Protein AF-A0A9J9LGQ9-F1 (afdb_monomer)

Solvent-accessible surface area (backbone atoms only — not comparable to full-atom values): 7079 Å² total; per-residue (Å²): 135,91,77,68,92,85,58,63,89,60,52,69,60,50,51,54,52,52,51,50,54,50,38,46,76,74,68,49,90,78,82,84,89,70,86,50,67,76,58,81,68,66,97,68,94,55,78,72,58,51,62,58,48,45,66,64,40,72,81,47,79,70,56,67,73,51,22,54,54,48,37,59,60,50,51,78,70,69,66,87,87,74,90,84,83,86,86,71,58,75,74,75,57,31,57,54,54,52,50,54,51,49,34,60,75,70,74,101

Sequence (108 aa):
MRHDADMPYGTMDYLFVRLMQWGHGQGYRWFTLGLAPLSGLEARRLAPLWARLGALLYHHGQALYGFEGLRSYKEKFSPVWEPRFIAGPQGPALARALFDLQALIGGK

Mean predicted aligned error: 8.66 Å

pLDDT: mean 78.95, std 17.73, range [41.09, 98.56]

Radius of gyration: 17.41 Å; Cα contacts (8 Å, |Δi|>4): 23; chains: 1; bounding box: 39×31×47 Å

Organism: Rhizorhabdus wittichii (strain DSM 6014 / CCUG 31198 / JCM 15750 / NBRC 105917 / EY 4224 / RW1) (NCBI:txid392499)

Nearest PDB structures (foldseek):
  2uy1-assembly1_A  TM=1.862E-01  e=9.903E+00  Encephalitozoon cuniculi

Secondary structure (DSSP, 8-state):
----TTPPTTHHHHHHHHHHHHHHHTT---------TTTT--S-S-TTHHHHHHHHHTT-TTHHHHHHHHHHHHHTT-PPP--------STHHHHHHHHHHHHHHHT-

InterPro domains:
  IPR016181 Acyl-CoA N-acyltransferase [SSF55729] (8-85)
  IPR024320 Phosphatidylglycerol lysyltransferase, C-terminal [PF09924] (1-87)
  IPR051211 Phosphatidylglycerol lysyltransferase [PTHR34697] (1-106)

Foldseek 3Di:
DDDDPPDDPCVVVVVVVVVVVVCVVVVDPDDDPDDLPPLPPDDDDDVVVCVLVCVVCVVPVVVVVVSVVSVVVVCVVVDDDDDDDDDFDDDPRVSVVVVVVSCVVVVD

Structure (mmCIF, N/CA/C/O backbone):
data_AF-A0A9J9LGQ9-F1
#
_entry.id   AF-A0A9J9LGQ9-F1
#
loop_
_atom_site.group_PDB
_atom_site.id
_atom_site.type_symbol
_atom_site.label_atom_id
_atom_site.label_alt_id
_atom_site.label_comp_id
_atom_site.label_asym_id
_atom_site.label_entity_id
_atom_site.label_seq_id
_atom_site.pdbx_PDB_ins_code
_atom_site.Cartn_x
_atom_site.Cartn_y
_atom_site.Cartn_z
_atom_site.occupancy
_atom_site.B_iso_or_equiv
_atom_site.auth_seq_id
_atom_site.auth_comp_id
_atom_site.auth_asym_id
_atom_site.auth_atom_id
_atom_site.pdbx_PDB_model_num
ATOM 1 N N . MET A 1 1 ? 6.466 -6.546 -1.533 1.00 75.06 1 MET A N 1
ATOM 2 C CA . MET A 1 1 ? 6.727 -7.449 -2.675 1.00 75.06 1 MET A CA 1
ATOM 3 C C . MET A 1 1 ? 8.025 -8.180 -2.390 1.00 75.06 1 MET A C 1
ATOM 5 O O . MET A 1 1 ? 8.867 -7.597 -1.723 1.00 75.06 1 MET A O 1
ATOM 9 N N . ARG A 1 2 ? 8.162 -9.445 -2.792 1.00 87.94 2 ARG A N 1
ATOM 10 C CA . ARG A 1 2 ? 9.405 -10.203 -2.589 1.00 87.94 2 ARG A CA 1
ATOM 11 C C . ARG A 1 2 ? 10.330 -9.954 -3.777 1.00 87.94 2 ARG A C 1
ATOM 13 O O . ARG A 1 2 ? 9.845 -9.906 -4.904 1.00 87.94 2 ARG A O 1
ATOM 20 N N . HIS A 1 3 ? 11.611 -9.763 -3.513 1.00 86.38 3 HIS A N 1
ATOM 21 C CA . HIS A 1 3 ? 12.640 -9.604 -4.530 1.00 86.38 3 HIS A CA 1
ATOM 22 C C . HIS A 1 3 ? 13.963 -10.128 -3.975 1.00 86.38 3 HIS A C 1
ATOM 24 O O . HIS A 1 3 ? 14.176 -10.077 -2.761 1.00 86.38 3 HIS A O 1
ATOM 30 N N . ASP A 1 4 ? 14.835 -10.601 -4.858 1.00 91.31 4 ASP A N 1
ATOM 31 C CA . ASP A 1 4 ? 16.217 -10.895 -4.490 1.00 91.31 4 ASP A CA 1
ATOM 32 C C . ASP A 1 4 ? 17.010 -9.595 -4.302 1.00 91.31 4 ASP A C 1
ATOM 34 O O . ASP A 1 4 ? 16.612 -8.525 -4.785 1.00 91.31 4 ASP A O 1
ATOM 38 N N . ALA A 1 5 ? 18.117 -9.676 -3.564 1.00 89.44 5 ALA A N 1
ATOM 39 C CA . ALA A 1 5 ? 18.982 -8.526 -3.293 1.00 89.44 5 ALA A CA 1
ATOM 40 C C . ALA A 1 5 ? 19.649 -7.988 -4.570 1.00 89.44 5 ALA A C 1
ATOM 42 O O . ALA A 1 5 ? 19.835 -6.782 -4.702 1.00 89.44 5 ALA A O 1
ATOM 43 N N . ASP A 1 6 ? 19.922 -8.874 -5.529 1.00 92.94 6 ASP A N 1
ATOM 44 C CA . ASP A 1 6 ? 20.666 -8.566 -6.756 1.00 92.94 6 ASP A CA 1
ATOM 45 C C . ASP A 1 6 ? 19.764 -8.080 -7.904 1.00 92.94 6 ASP A C 1
ATOM 47 O O . ASP A 1 6 ? 20.204 -7.934 -9.047 1.00 92.94 6 ASP A O 1
ATOM 51 N N . MET A 1 7 ? 18.477 -7.843 -7.630 1.00 91.50 7 MET A N 1
ATOM 52 C CA . MET A 1 7 ? 17.526 -7.439 -8.660 1.00 91.50 7 MET A CA 1
ATOM 53 C C . MET A 1 7 ? 17.822 -6.025 -9.179 1.00 91.50 7 MET A C 1
ATOM 55 O O . MET A 1 7 ? 17.920 -5.087 -8.383 1.00 91.50 7 MET A O 1
ATOM 59 N N . PRO A 1 8 ? 17.871 -5.822 -10.511 1.00 93.81 8 PRO A N 1
ATOM 60 C CA . PRO A 1 8 ? 18.069 -4.500 -11.086 1.00 93.81 8 PRO A CA 1
ATOM 61 C C . PRO A 1 8 ? 16.998 -3.499 -10.646 1.00 93.81 8 PRO A C 1
ATOM 63 O O . PRO A 1 8 ? 15.815 -3.838 -10.479 1.00 93.81 8 PRO A O 1
ATOM 66 N N . TYR A 1 9 ? 17.403 -2.233 -10.534 1.00 90.56 9 TYR A N 1
ATOM 67 C CA . TYR A 1 9 ? 16.481 -1.134 -10.274 1.00 90.56 9 TYR A CA 1
ATOM 68 C C . TYR A 1 9 ? 15.359 -1.096 -11.325 1.00 90.56 9 TYR A C 1
ATOM 70 O O . TYR A 1 9 ? 15.592 -1.284 -12.516 1.00 90.56 9 TYR A O 1
ATOM 78 N N . GLY A 1 10 ? 14.124 -0.857 -10.878 1.00 91.94 10 GLY A N 1
ATOM 79 C CA . GLY A 1 10 ? 12.951 -0.787 -11.753 1.00 91.94 10 GLY A CA 1
ATOM 80 C C . GLY A 1 10 ? 12.303 -2.135 -12.087 1.00 91.94 10 GLY A C 1
ATOM 81 O O . GLY A 1 10 ? 11.248 -2.146 -12.717 1.00 91.94 10 GLY A O 1
ATOM 82 N N . THR A 1 11 ? 12.837 -3.271 -11.618 1.00 94.88 11 THR A N 1
ATOM 83 C CA . THR A 1 11 ? 12.205 -4.582 -11.880 1.00 94.88 11 THR A CA 1
ATOM 84 C C . THR A 1 11 ? 10.774 -4.664 -11.336 1.00 94.88 11 THR A C 1
ATOM 86 O O . THR A 1 11 ? 9.886 -5.229 -11.972 1.00 94.88 11 THR A O 1
ATOM 89 N N . MET A 1 12 ? 10.514 -4.061 -10.176 1.00 93.25 12 MET A N 1
ATOM 90 C CA . MET A 1 12 ? 9.163 -4.006 -9.616 1.00 93.25 12 MET A CA 1
ATOM 91 C C . MET A 1 12 ? 8.201 -3.217 -10.519 1.00 93.25 12 MET A C 1
ATOM 93 O O . MET A 1 12 ? 7.083 -3.669 -10.760 1.00 93.25 12 MET A O 1
ATOM 97 N N . ASP A 1 13 ? 8.660 -2.089 -11.073 1.00 94.75 13 ASP A N 1
ATOM 98 C CA . ASP A 1 13 ? 7.880 -1.247 -11.990 1.00 94.75 13 ASP A CA 1
ATOM 99 C C . ASP A 1 13 ? 7.548 -2.036 -13.259 1.00 94.75 13 ASP A C 1
ATOM 101 O O . ASP A 1 13 ? 6.391 -2.097 -13.679 1.00 94.75 13 ASP A O 1
ATOM 105 N N . TYR A 1 14 ? 8.548 -2.731 -13.804 1.00 95.50 14 TYR A N 1
ATOM 106 C CA . TYR A 1 14 ? 8.376 -3.619 -14.946 1.00 95.50 14 TYR A CA 1
ATOM 107 C C . TYR A 1 14 ? 7.352 -4.726 -14.675 1.00 95.50 14 TYR A C 1
ATOM 109 O O . TYR A 1 14 ? 6.459 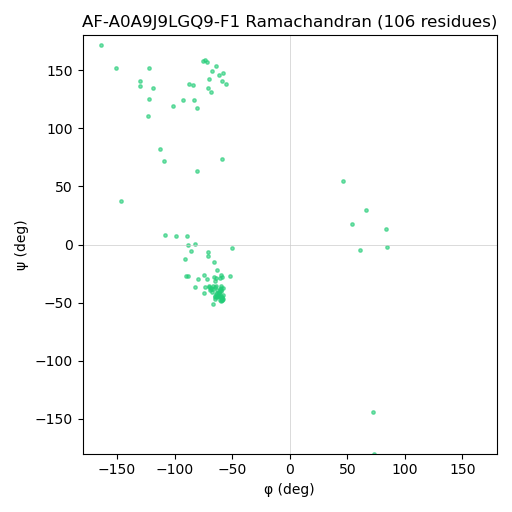-4.940 -15.497 1.00 95.50 14 TYR A O 1
ATOM 117 N N . LEU A 1 15 ? 7.435 -5.407 -13.525 1.00 95.69 15 LEU A N 1
ATOM 118 C CA . LEU A 1 15 ? 6.489 -6.471 -13.190 1.00 95.69 15 LEU A CA 1
ATOM 119 C C . LEU A 1 15 ? 5.051 -5.944 -13.169 1.00 95.69 15 LEU A C 1
ATOM 121 O O . LEU A 1 15 ? 4.174 -6.557 -13.776 1.00 95.69 15 LEU A O 1
ATOM 125 N N . PHE A 1 16 ? 4.802 -4.811 -12.508 1.00 96.25 16 PHE A N 1
ATOM 126 C CA . PHE A 1 16 ? 3.458 -4.238 -12.446 1.00 96.25 16 PHE A CA 1
ATOM 127 C C . PHE A 1 16 ? 2.929 -3.855 -13.827 1.00 96.25 16 PHE A C 1
ATOM 129 O O . PHE A 1 16 ? 1.799 -4.219 -14.152 1.00 96.25 16 PHE A O 1
ATOM 136 N N . VAL A 1 17 ? 3.745 -3.214 -14.671 1.00 96.94 17 VAL A N 1
ATOM 137 C CA . VAL A 1 17 ? 3.348 -2.893 -16.053 1.00 96.94 17 VAL A CA 1
ATOM 138 C C . VAL A 1 17 ? 2.998 -4.162 -16.832 1.00 96.94 17 VAL A C 1
ATOM 140 O O . VAL A 1 17 ? 1.951 -4.214 -17.480 1.00 96.94 17 VAL A O 1
ATOM 143 N N . ARG A 1 18 ? 3.820 -5.216 -16.740 1.00 97.75 18 ARG A N 1
ATOM 144 C CA . ARG A 1 18 ? 3.558 -6.490 -17.430 1.00 97.75 18 ARG A CA 1
ATOM 145 C C . ARG A 1 18 ? 2.278 -7.166 -16.938 1.00 97.75 18 ARG A C 1
ATOM 147 O O . ARG A 1 18 ? 1.532 -7.692 -17.761 1.00 97.75 18 ARG A O 1
ATOM 154 N N . LEU A 1 19 ? 1.997 -7.125 -15.636 1.00 97.62 19 LEU A N 1
ATOM 155 C CA . LEU A 1 19 ? 0.762 -7.671 -15.064 1.00 97.62 19 LEU A CA 1
ATOM 156 C C . LEU A 1 19 ? -0.477 -6.881 -15.506 1.00 97.62 19 LEU A C 1
ATOM 158 O O . LEU A 1 19 ? -1.493 -7.489 -15.839 1.00 97.62 19 LEU A O 1
ATOM 162 N N . MET A 1 20 ? -0.393 -5.550 -15.563 1.00 97.69 20 MET A N 1
ATOM 163 C CA . MET A 1 20 ? -1.480 -4.703 -16.067 1.00 97.69 20 MET A CA 1
ATOM 164 C C . MET A 1 20 ? -1.750 -4.958 -17.553 1.00 97.69 20 MET A C 1
ATOM 166 O O . MET A 1 20 ? -2.903 -5.129 -17.939 1.00 97.69 20 MET A O 1
ATOM 170 N N . GLN A 1 21 ? -0.701 -5.038 -18.377 1.00 98.19 21 GLN A N 1
ATOM 171 C CA . GLN A 1 21 ? -0.817 -5.354 -19.806 1.00 98.19 21 GLN A CA 1
ATOM 172 C C . GLN A 1 21 ? -1.422 -6.741 -20.033 1.00 98.19 21 GLN A C 1
ATOM 174 O O . GLN A 1 21 ? -2.320 -6.896 -20.860 1.00 98.19 21 GLN A O 1
ATOM 179 N N . TRP A 1 22 ? -0.963 -7.744 -19.277 1.00 98.44 22 TRP A N 1
ATOM 180 C CA . TRP A 1 22 ? -1.539 -9.084 -19.325 1.00 98.44 22 TRP A CA 1
ATOM 181 C C . TRP A 1 22 ? -3.020 -9.057 -18.943 1.00 98.44 22 TRP A C 1
ATOM 183 O O . TRP A 1 22 ? -3.848 -9.568 -19.692 1.00 98.44 22 TRP A O 1
ATOM 193 N N . GLY A 1 23 ? -3.367 -8.401 -17.831 1.00 98.38 23 GLY A N 1
ATOM 194 C CA . GLY A 1 23 ? -4.749 -8.307 -17.371 1.00 98.38 23 GLY A CA 1
ATOM 195 C C . GLY A 1 23 ? -5.655 -7.596 -18.379 1.00 98.38 23 GLY A C 1
ATOM 196 O O . GLY A 1 23 ? -6.761 -8.059 -18.654 1.00 98.38 23 GLY A O 1
ATOM 197 N N . HIS A 1 24 ? -5.159 -6.527 -19.002 1.00 98.12 24 HIS A N 1
ATOM 198 C CA . HIS A 1 24 ? -5.856 -5.849 -20.089 1.00 98.12 24 HIS A CA 1
ATOM 199 C C . HIS A 1 24 ? -6.119 -6.791 -21.275 1.00 98.12 24 HIS A C 1
ATOM 201 O O . HIS A 1 24 ? -7.246 -6.855 -21.762 1.00 98.12 24 HIS A O 1
ATOM 207 N N . GLY A 1 25 ? -5.125 -7.589 -21.681 1.00 98.50 25 GLY A N 1
ATOM 208 C CA . GLY A 1 25 ? -5.280 -8.601 -22.733 1.00 98.50 25 GLY A CA 1
ATOM 209 C C . GLY A 1 25 ? -6.272 -9.722 -22.393 1.00 98.50 25 GLY A C 1
ATOM 210 O O . GLY A 1 25 ? -6.812 -10.347 -23.299 1.00 98.50 25 GLY A O 1
ATOM 211 N N . GLN A 1 26 ? -6.545 -9.961 -21.106 1.00 98.56 26 GLN A N 1
ATOM 212 C CA . GLN A 1 26 ? -7.586 -10.886 -20.636 1.00 98.56 26 GLN A CA 1
ATOM 213 C C . GLN A 1 26 ? -8.969 -10.221 -20.474 1.00 98.56 26 GLN A C 1
ATOM 215 O O . GLN A 1 26 ? -9.924 -10.882 -20.074 1.00 98.56 26 GLN A O 1
ATOM 220 N N . GLY A 1 27 ? -9.098 -8.921 -20.755 1.00 98.38 27 GLY A N 1
ATOM 221 C CA . GLY A 1 27 ? -10.356 -8.181 -20.621 1.00 98.38 27 GLY A CA 1
ATOM 222 C C . GLY A 1 27 ? -10.659 -7.664 -19.210 1.00 98.38 27 GLY A C 1
ATOM 223 O O . GLY A 1 27 ? -11.782 -7.228 -18.950 1.00 98.38 27 GLY A O 1
ATOM 224 N N . TYR A 1 28 ? -9.691 -7.670 -18.285 1.00 98.38 28 TYR A N 1
ATOM 225 C CA . TYR A 1 28 ? -9.885 -7.044 -16.975 1.00 98.38 28 TYR A CA 1
ATOM 226 C C . TYR A 1 28 ? -9.923 -5.518 -17.094 1.00 98.38 28 TYR A C 1
ATOM 228 O O . TYR A 1 28 ? -9.079 -4.896 -17.737 1.00 98.38 28 TYR A O 1
ATOM 236 N N . ARG A 1 29 ? -10.894 -4.903 -16.410 1.00 97.31 29 ARG A N 1
ATOM 237 C CA . ARG A 1 29 ? -11.088 -3.445 -16.400 1.00 97.31 29 ARG A CA 1
ATOM 238 C C . ARG A 1 29 ? -10.299 -2.726 -15.305 1.00 97.31 29 ARG A C 1
ATOM 240 O O . ARG A 1 29 ? -9.980 -1.553 -15.460 1.00 97.31 29 ARG A O 1
ATOM 247 N N . TRP A 1 30 ? -10.011 -3.411 -14.201 1.00 96.81 30 TRP A N 1
ATOM 248 C CA . TRP A 1 30 ? -9.373 -2.828 -13.023 1.00 96.81 30 TRP A CA 1
ATOM 249 C C . TRP A 1 30 ? -8.186 -3.669 -12.577 1.00 96.81 30 TRP A C 1
ATOM 251 O O . TRP A 1 30 ? -8.256 -4.897 -12.564 1.00 96.81 30 TRP A O 1
ATOM 261 N N . PHE A 1 31 ? -7.123 -2.992 -12.153 1.00 96.81 31 PHE A N 1
ATOM 262 C CA . PHE A 1 31 ? -5.964 -3.599 -11.515 1.00 96.81 31 PHE A CA 1
ATOM 263 C C . PHE A 1 31 ? -5.773 -2.972 -10.135 1.00 96.81 31 PHE A C 1
ATOM 265 O O . PHE A 1 31 ? -5.681 -1.752 -10.010 1.00 96.81 31 PHE A O 1
ATOM 272 N N . THR A 1 32 ? -5.716 -3.794 -9.087 1.00 95.00 32 THR A N 1
ATOM 273 C CA . THR A 1 32 ? -5.487 -3.306 -7.723 1.00 95.00 32 THR A CA 1
ATOM 274 C C . THR A 1 32 ? -4.001 -3.320 -7.381 1.00 95.00 32 THR A C 1
ATOM 276 O O . THR A 1 32 ? -3.345 -4.356 -7.429 1.00 95.00 32 THR A O 1
ATOM 279 N N . LEU A 1 33 ? -3.470 -2.166 -6.974 1.00 93.56 33 LEU A N 1
ATOM 280 C CA . LEU A 1 33 ? 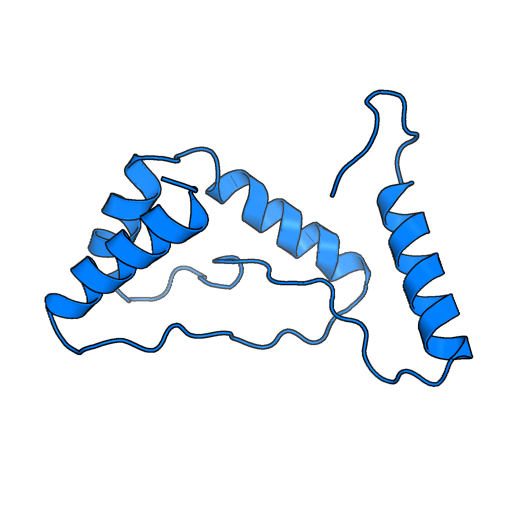-2.111 -2.038 -6.426 1.00 93.56 33 LEU A CA 1
ATOM 281 C C . LEU A 1 33 ? -2.048 -2.393 -4.927 1.00 93.56 33 LEU A C 1
ATOM 283 O O . LEU A 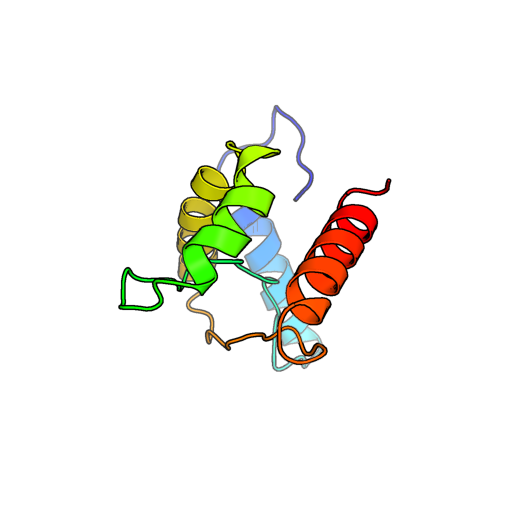1 33 ? -0.993 -2.287 -4.295 1.00 93.56 33 LEU A O 1
ATOM 287 N N . GLY A 1 34 ? -3.180 -2.771 -4.327 1.00 90.31 34 GLY A N 1
ATOM 288 C CA . GLY A 1 34 ? -3.327 -2.980 -2.889 1.00 90.31 34 GLY A CA 1
ATOM 289 C C . GLY A 1 34 ? -3.339 -1.678 -2.079 1.00 90.31 34 GLY A C 1
ATOM 290 O O . GLY A 1 34 ? -3.184 -0.575 -2.605 1.00 90.31 34 GLY A O 1
ATOM 291 N N . LEU A 1 35 ? -3.470 -1.804 -0.759 1.00 88.31 35 LEU A N 1
ATOM 292 C CA . LEU A 1 35 ? -3.601 -0.671 0.164 1.00 88.31 35 LEU A CA 1
ATOM 293 C C . LEU A 1 35 ? -2.297 0.131 0.308 1.00 88.31 35 LEU A C 1
ATOM 295 O O . LEU A 1 35 ? -1.207 -0.440 0.334 1.00 88.31 35 LEU A O 1
ATOM 299 N N . ALA A 1 36 ? -2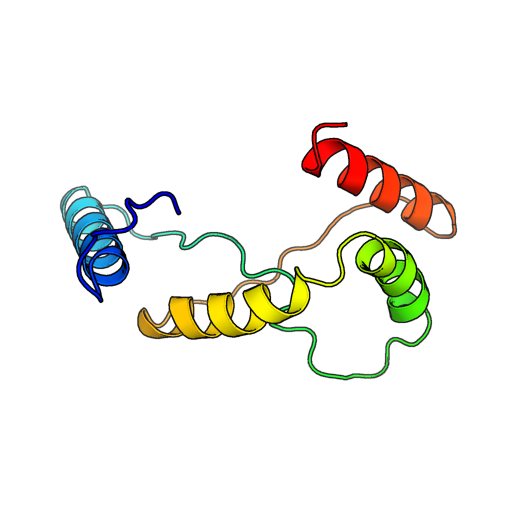.403 1.453 0.428 1.00 84.94 36 ALA A N 1
ATOM 300 C CA . ALA A 1 36 ? -1.343 2.316 0.957 1.00 84.94 36 ALA A CA 1
ATOM 301 C C . ALA A 1 36 ? -1.840 2.896 2.292 1.00 84.94 36 ALA A C 1
ATOM 303 O O . ALA A 1 36 ? -2.433 3.982 2.306 1.00 84.94 36 ALA A O 1
ATOM 304 N N . PRO A 1 37 ? -1.725 2.131 3.393 1.00 69.88 37 PRO A N 1
ATOM 305 C CA . PRO A 1 37 ? -2.352 2.491 4.659 1.00 69.88 37 PRO A CA 1
ATOM 306 C C . PRO A 1 37 ? -1.805 3.825 5.169 1.00 69.88 37 PRO A C 1
ATOM 308 O O . PRO A 1 37 ? -0.642 4.146 4.951 1.00 69.88 37 PRO A O 1
ATOM 311 N N . LEU A 1 38 ? -2.667 4.609 5.822 1.00 63.44 38 LEU A N 1
ATOM 312 C CA . LEU A 1 38 ? -2.340 5.884 6.483 1.00 63.44 38 LEU A CA 1
ATOM 313 C C . LEU A 1 38 ? -1.784 7.003 5.572 1.00 63.44 38 LEU A C 1
ATOM 315 O O . LEU A 1 38 ? -1.649 8.132 6.021 1.00 63.44 38 LEU A O 1
ATOM 319 N N . SER A 1 39 ? -1.548 6.737 4.288 1.00 60.88 39 SER A N 1
ATOM 320 C CA . SER A 1 39 ? -0.928 7.671 3.339 1.00 60.88 39 SER A CA 1
ATOM 321 C C . SER A 1 39 ? -1.792 8.874 2.926 1.00 60.88 39 SER A C 1
ATOM 323 O O . SER A 1 39 ? -1.303 9.783 2.269 1.00 60.88 39 SER A O 1
ATOM 325 N N . GLY A 1 40 ? -3.079 8.873 3.287 1.00 53.69 40 GLY A N 1
ATOM 326 C CA . GLY A 1 40 ? -4.010 9.993 3.096 1.00 53.69 40 GLY A CA 1
ATOM 327 C C . GLY A 1 40 ? -4.392 10.702 4.398 1.00 53.69 40 GLY A C 1
ATOM 328 O O . GLY A 1 40 ? -5.303 11.527 4.394 1.00 53.69 40 GLY A O 1
ATOM 329 N N . LEU A 1 41 ? -3.743 10.369 5.520 1.00 56.84 41 LEU A N 1
ATOM 330 C CA . LEU A 1 41 ? -3.924 11.074 6.789 1.00 56.84 41 LEU A CA 1
ATOM 331 C C . LEU A 1 41 ? -3.085 12.356 6.788 1.00 56.84 41 LEU A C 1
ATOM 333 O O . LEU A 1 41 ? -2.161 12.512 7.581 1.00 56.84 41 LEU A O 1
ATOM 337 N N . GLU A 1 42 ? -3.399 13.285 5.887 1.00 45.31 42 GLU A N 1
ATOM 338 C CA . GLU A 1 42 ? -2.925 14.656 6.046 1.00 45.31 42 GLU A CA 1
ATOM 339 C C . GLU A 1 42 ? -3.428 15.216 7.382 1.00 45.31 42 GLU A C 1
ATOM 341 O O . GLU A 1 42 ? -4.554 14.955 7.819 1.00 45.31 42 GLU A O 1
ATOM 346 N N . ALA A 1 43 ? -2.556 15.976 8.040 1.00 43.25 43 ALA A N 1
ATOM 347 C CA . ALA A 1 43 ? -2.672 16.509 9.389 1.00 43.25 43 ALA A CA 1
ATOM 348 C C . ALA A 1 43 ? -3.909 17.408 9.613 1.00 43.25 43 ALA A C 1
ATOM 350 O O . ALA A 1 43 ? -3.805 18.627 9.752 1.00 43.25 43 ALA A O 1
ATOM 351 N N . ARG A 1 44 ? -5.109 16.824 9.698 1.00 41.09 44 ARG A N 1
ATOM 352 C CA . ARG A 1 44 ? -6.342 17.533 10.068 1.00 41.09 44 ARG A CA 1
ATOM 353 C C . ARG A 1 44 ? -7.027 16.904 11.289 1.00 41.09 44 ARG A C 1
ATOM 355 O O . ARG A 1 44 ? -7.610 15.830 11.236 1.00 41.09 44 ARG A O 1
ATOM 362 N N . ARG A 1 45 ? -6.981 17.664 12.393 1.00 45.16 45 ARG A N 1
ATOM 363 C CA . ARG A 1 45 ? -8.029 17.874 13.423 1.00 45.16 45 ARG A CA 1
ATOM 364 C C . ARG A 1 45 ? -8.692 16.683 14.149 1.00 45.16 45 ARG A C 1
ATOM 366 O O . ARG A 1 45 ? -9.712 16.900 14.793 1.00 45.16 45 ARG A O 1
ATOM 373 N N . LEU A 1 46 ? -8.148 15.467 14.161 1.00 49.84 46 LEU A N 1
ATOM 374 C CA . LEU A 1 46 ? -8.744 14.353 14.932 1.00 49.84 46 LEU A CA 1
ATOM 375 C C . LEU A 1 46 ? -7.901 13.957 16.158 1.00 49.84 46 LEU A C 1
ATOM 377 O O . LEU A 1 46 ? -7.264 12.906 16.200 1.00 49.84 46 LEU A O 1
ATOM 381 N N . ALA A 1 47 ? -7.918 14.821 17.177 1.00 49.81 47 ALA A N 1
ATOM 382 C CA . ALA A 1 47 ? -7.126 14.695 18.407 1.00 49.81 47 ALA A CA 1
ATOM 383 C C . ALA A 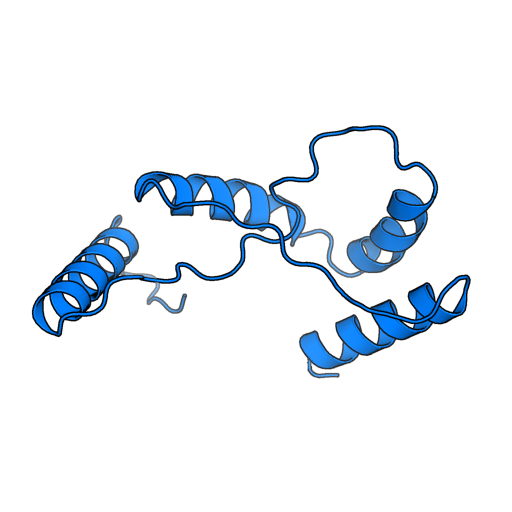1 47 ? -7.447 13.502 19.356 1.00 49.81 47 ALA A C 1
ATOM 385 O O . ALA A 1 47 ? -6.589 13.184 20.168 1.00 49.81 47 ALA A O 1
ATOM 386 N N . PRO A 1 48 ? -8.567 12.754 19.276 1.00 57.88 48 PRO A N 1
ATOM 387 C CA . PRO A 1 48 ? -8.716 11.503 20.051 1.00 57.88 48 PRO A CA 1
ATOM 388 C C . PRO A 1 48 ? -8.214 10.247 19.317 1.00 57.88 48 PRO A C 1
ATOM 390 O O . PRO A 1 48 ? -7.813 9.263 19.941 1.00 57.88 48 PRO A O 1
ATOM 393 N N . LEU A 1 49 ? -8.243 10.263 17.979 1.00 57.03 49 LEU A N 1
ATOM 394 C CA . LEU A 1 49 ? -7.861 9.115 17.149 1.00 57.03 49 LEU A CA 1
ATOM 395 C C . LEU A 1 49 ? -6.338 8.918 17.144 1.00 57.03 49 LEU A C 1
ATOM 397 O O . LEU A 1 49 ? -5.867 7.784 17.202 1.00 57.03 49 LEU A O 1
ATOM 401 N N . TRP A 1 50 ? -5.583 10.023 17.149 1.00 60.28 50 TRP A N 1
ATOM 402 C CA . TRP A 1 50 ? -4.119 10.019 17.219 1.00 60.28 50 TRP A CA 1
ATOM 403 C C . TRP A 1 50 ? -3.575 9.360 18.484 1.00 60.28 50 TRP A C 1
ATOM 405 O O . TRP A 1 50 ? -2.607 8.617 18.397 1.00 60.28 50 TRP A O 1
ATOM 415 N N . ALA A 1 51 ? -4.213 9.555 19.641 1.00 58.44 51 ALA A N 1
ATOM 416 C CA . ALA A 1 51 ? -3.787 8.908 20.883 1.00 58.44 51 ALA A CA 1
ATOM 417 C C . ALA A 1 51 ? -3.934 7.374 20.815 1.00 58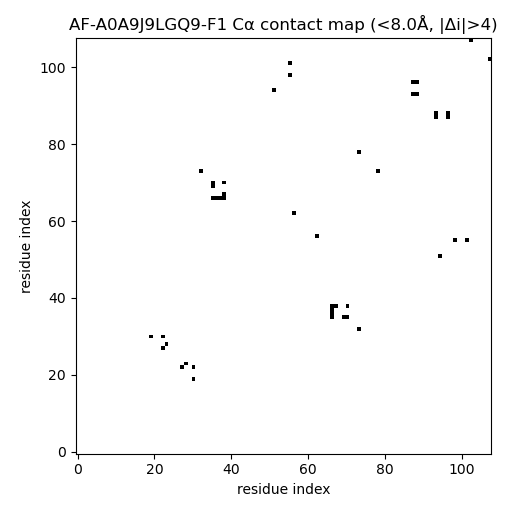.44 51 ALA A C 1
ATOM 419 O O . ALA A 1 51 ? -3.078 6.634 21.296 1.00 58.44 51 ALA A O 1
ATOM 420 N N . ARG A 1 52 ? -4.993 6.886 20.154 1.00 59.38 52 ARG A N 1
ATOM 421 C CA . ARG A 1 52 ? -5.258 5.450 19.960 1.00 59.38 52 ARG A CA 1
ATOM 422 C C . ARG A 1 52 ? -4.338 4.821 18.913 1.00 59.38 52 ARG A C 1
ATOM 424 O O . ARG A 1 52 ? -3.821 3.730 19.129 1.00 59.38 52 ARG A O 1
ATOM 431 N N . LEU A 1 53 ? -4.106 5.524 17.804 1.00 61.50 53 LEU A N 1
ATOM 432 C CA . LEU A 1 53 ? -3.143 5.131 16.771 1.00 61.50 53 LEU A CA 1
ATOM 433 C C . LEU A 1 53 ? -1.702 5.185 17.288 1.00 61.50 53 LEU A C 1
ATOM 435 O O . LEU A 1 53 ? -0.913 4.312 16.956 1.00 61.50 53 LEU A O 1
ATOM 439 N N . GLY A 1 54 ? -1.366 6.148 18.147 1.00 58.41 54 GLY A N 1
ATOM 440 C CA . GLY A 1 54 ? -0.057 6.258 18.787 1.00 58.41 54 GLY A CA 1
ATOM 441 C C . GLY A 1 54 ? 0.307 5.008 19.586 1.00 58.41 54 GLY A C 1
ATOM 442 O O . GLY A 1 54 ? 1.409 4.501 19.425 1.00 58.41 54 GLY A O 1
ATOM 443 N N . ALA A 1 55 ? -0.631 4.444 20.355 1.00 58.28 55 ALA A N 1
ATOM 444 C CA . ALA A 1 55 ? -0.416 3.190 21.085 1.00 58.28 55 ALA A CA 1
ATOM 445 C C . ALA A 1 55 ? -0.182 1.976 20.157 1.00 58.28 55 ALA A C 1
ATOM 447 O O . ALA A 1 55 ? 0.640 1.116 20.464 1.00 58.28 55 ALA A O 1
ATOM 448 N N . LEU A 1 56 ? -0.849 1.932 18.997 1.00 57.81 56 LEU A N 1
ATOM 449 C CA . LEU A 1 56 ? -0.630 0.917 17.954 1.00 57.81 56 LEU A CA 1
ATOM 450 C C . LEU A 1 56 ? 0.736 1.077 17.264 1.00 57.81 56 LEU A C 1
ATOM 452 O O . LEU A 1 56 ? 1.411 0.089 16.972 1.00 57.81 56 LEU A O 1
ATOM 456 N N . LEU A 1 57 ? 1.146 2.323 17.015 1.00 56.69 57 LEU A N 1
ATOM 457 C CA . LEU A 1 57 ? 2.378 2.686 16.308 1.00 56.69 57 LEU A CA 1
ATOM 458 C C . LEU A 1 57 ? 3.628 2.599 17.200 1.00 56.69 57 LEU A C 1
ATOM 460 O O . LEU A 1 57 ? 4.703 2.284 16.690 1.00 56.69 57 LEU A O 1
ATOM 464 N N . TYR A 1 58 ? 3.499 2.811 18.517 1.00 51.47 58 TYR A N 1
ATOM 465 C CA . TYR A 1 58 ? 4.608 2.773 19.485 1.00 51.47 58 TYR A CA 1
ATOM 466 C C . TYR A 1 58 ? 5.317 1.409 19.519 1.00 51.47 58 TYR A C 1
ATOM 468 O O . TYR A 1 58 ? 6.511 1.332 19.791 1.00 51.47 58 TYR A O 1
ATOM 476 N N . HIS A 1 59 ? 4.615 0.331 19.158 1.00 54.19 59 HIS A N 1
ATOM 477 C CA . HIS A 1 59 ? 5.205 -1.004 19.051 1.00 54.19 59 HIS A CA 1
ATOM 478 C C . HIS A 1 59 ? 5.870 -1.308 17.695 1.00 54.19 59 HIS A C 1
ATOM 480 O O . HIS A 1 59 ? 6.469 -2.373 17.569 1.00 54.19 59 HIS A O 1
ATOM 486 N N . HIS A 1 60 ? 5.777 -0.431 16.684 1.00 51.91 60 HIS A N 1
ATOM 487 C CA . HIS A 1 60 ? 6.217 -0.708 15.302 1.00 51.91 60 HIS A CA 1
ATOM 488 C C . HIS A 1 60 ? 6.771 0.531 14.561 1.00 51.91 60 HIS A C 1
ATOM 490 O O . HIS A 1 60 ? 6.562 0.682 13.358 1.00 51.91 60 HIS A O 1
ATOM 496 N N . GLY A 1 61 ? 7.508 1.414 15.250 1.00 45.78 61 GLY A N 1
ATOM 497 C CA . GLY A 1 61 ? 7.976 2.733 14.772 1.00 45.78 61 GLY A CA 1
ATOM 498 C C . GLY A 1 61 ? 8.689 2.839 13.402 1.00 45.78 61 GLY A C 1
ATOM 499 O O . GLY A 1 61 ? 8.977 3.948 12.970 1.00 45.78 61 GLY A O 1
ATOM 500 N N . GLN A 1 62 ? 8.929 1.743 12.676 1.00 47.25 62 GLN A N 1
ATOM 501 C CA . GLN A 1 62 ? 9.447 1.730 11.298 1.00 47.25 62 GLN A CA 1
ATOM 502 C C . GLN A 1 62 ? 8.355 1.743 10.205 1.00 47.25 62 GLN A C 1
ATOM 504 O O . GLN A 1 62 ? 8.657 1.974 9.037 1.00 47.25 62 GLN A O 1
ATOM 509 N N . ALA A 1 63 ? 7.082 1.510 10.547 1.00 50.50 63 ALA A N 1
ATOM 510 C CA . ALA A 1 63 ? 6.022 1.320 9.552 1.00 50.50 63 ALA A CA 1
ATOM 511 C C . ALA A 1 63 ? 5.651 2.609 8.785 1.00 50.50 63 ALA A C 1
ATOM 513 O O . ALA A 1 63 ? 5.379 2.558 7.588 1.00 50.50 63 ALA A O 1
ATOM 514 N N . LEU A 1 64 ? 5.688 3.772 9.448 1.00 48.50 64 LEU A N 1
ATOM 515 C CA . LEU A 1 64 ? 5.253 5.050 8.863 1.00 48.50 64 LEU A CA 1
ATOM 516 C C . LEU A 1 64 ? 6.149 5.527 7.712 1.00 48.50 64 LEU A C 1
ATOM 518 O O . LEU A 1 64 ? 5.633 5.994 6.700 1.00 48.50 64 LEU A O 1
ATOM 522 N N . TYR A 1 65 ? 7.466 5.333 7.825 1.00 46.03 65 TYR A N 1
ATOM 523 C CA . TYR A 1 65 ? 8.431 5.714 6.785 1.00 46.03 65 TYR A CA 1
ATOM 524 C C . TYR A 1 65 ? 8.247 4.895 5.494 1.00 46.03 65 TYR A C 1
ATOM 526 O O . TYR A 1 65 ? 8.506 5.378 4.394 1.00 46.03 65 TYR A O 1
ATOM 534 N N . GLY A 1 66 ? 7.729 3.666 5.607 1.00 56.25 66 GLY A N 1
ATOM 535 C CA . GLY A 1 66 ? 7.400 2.830 4.454 1.00 56.25 66 GLY A CA 1
ATOM 536 C C . GLY A 1 66 ? 6.131 3.263 3.714 1.00 56.25 66 GLY A C 1
ATOM 537 O O . GLY A 1 66 ? 6.010 3.003 2.519 1.00 56.25 66 GLY A O 1
ATOM 538 N N . PHE A 1 67 ? 5.177 3.925 4.379 1.00 62.09 67 PHE A N 1
ATOM 539 C CA . PHE A 1 67 ? 3.854 4.189 3.798 1.00 62.09 67 PHE A CA 1
ATOM 540 C C . PHE A 1 67 ? 3.806 5.402 2.870 1.00 62.09 67 PHE A C 1
ATOM 542 O O . PHE A 1 67 ? 3.113 5.341 1.851 1.00 62.09 67 PHE A O 1
ATOM 549 N N . GLU A 1 68 ? 4.553 6.464 3.174 1.00 65.19 68 GLU A N 1
ATOM 550 C CA . GLU A 1 68 ? 4.702 7.610 2.268 1.00 65.19 68 GLU A CA 1
ATOM 551 C C . GLU A 1 68 ? 5.422 7.180 0.981 1.00 65.19 68 GLU A C 1
ATOM 553 O O . GLU A 1 68 ? 4.907 7.383 -0.119 1.00 65.19 68 GLU A O 1
ATOM 558 N N . GLY A 1 69 ? 6.532 6.444 1.115 1.00 76.31 69 GLY A N 1
ATOM 559 C CA . GLY A 1 69 ? 7.237 5.847 -0.021 1.00 76.31 69 GLY A CA 1
ATOM 560 C C . GLY A 1 69 ? 6.364 4.877 -0.823 1.00 76.31 69 GLY A C 1
ATOM 561 O O . GLY A 1 69 ? 6.397 4.893 -2.051 1.00 76.31 69 GLY A O 1
ATOM 562 N N . LEU A 1 70 ? 5.525 4.075 -0.158 1.00 83.25 70 LEU A N 1
ATOM 563 C CA . LEU A 1 70 ? 4.610 3.142 -0.821 1.00 83.25 70 LEU A CA 1
ATOM 564 C C . LEU A 1 70 ? 3.486 3.852 -1.590 1.00 83.25 70 LEU A C 1
ATOM 566 O O . LEU A 1 70 ? 3.107 3.379 -2.664 1.00 83.25 70 LEU A O 1
ATOM 570 N N . ARG A 1 71 ? 2.936 4.960 -1.072 1.00 85.25 71 ARG A N 1
ATOM 571 C CA . ARG A 1 71 ? 1.946 5.758 -1.815 1.00 85.25 71 ARG A CA 1
ATOM 572 C C . ARG A 1 71 ? 2.594 6.400 -3.032 1.00 85.25 71 ARG A C 1
ATOM 574 O O . ARG A 1 71 ? 2.104 6.187 -4.137 1.00 8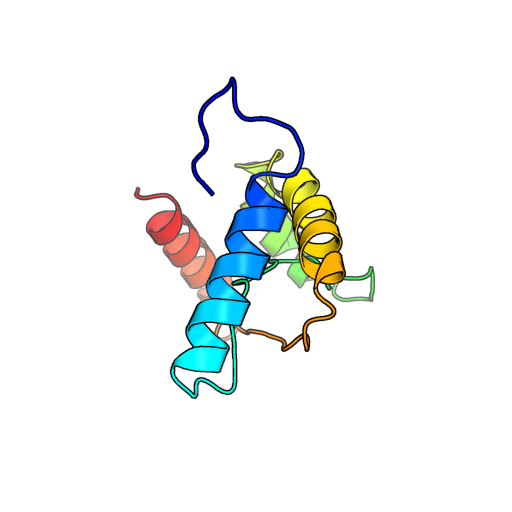5.25 71 ARG A O 1
ATOM 581 N N . SER A 1 72 ? 3.718 7.088 -2.841 1.00 86.81 72 SER A N 1
ATOM 582 C CA . SER A 1 72 ? 4.479 7.723 -3.924 1.00 86.81 72 SER A CA 1
ATOM 583 C C . SER A 1 72 ? 4.911 6.716 -4.990 1.00 86.81 72 SER A C 1
ATOM 585 O O . SER A 1 72 ? 4.838 6.992 -6.183 1.00 86.81 72 SER A O 1
ATOM 587 N N . TYR A 1 73 ? 5.286 5.503 -4.577 1.00 88.81 73 TYR A N 1
ATOM 588 C CA . TYR A 1 73 ? 5.566 4.397 -5.486 1.00 88.81 73 TYR A CA 1
ATOM 589 C C . TYR A 1 73 ? 4.362 4.049 -6.372 1.00 88.81 73 TYR A C 1
ATOM 591 O O . TYR A 1 73 ? 4.507 3.893 -7.582 1.00 88.81 73 TYR A O 1
ATOM 599 N N . LYS A 1 74 ? 3.172 3.924 -5.776 1.00 92.31 74 LYS A N 1
ATOM 600 C CA . LYS A 1 74 ? 1.937 3.571 -6.493 1.00 92.31 74 LYS A CA 1
ATOM 601 C C . LYS A 1 74 ? 1.430 4.704 -7.378 1.00 92.31 74 LYS A C 1
ATOM 603 O O . LYS A 1 74 ? 0.838 4.425 -8.416 1.00 92.31 74 LYS A O 1
ATOM 608 N N . GLU A 1 75 ? 1.701 5.951 -7.005 1.00 93.44 75 GLU A N 1
ATOM 609 C CA . GLU A 1 75 ? 1.309 7.140 -7.768 1.00 93.44 75 GLU A CA 1
ATOM 610 C C . GLU A 1 75 ? 1.886 7.143 -9.193 1.00 93.44 75 GLU A C 1
ATOM 612 O O . GLU A 1 75 ? 1.241 7.636 -10.115 1.00 93.44 75 GLU A O 1
ATOM 617 N N . LYS A 1 76 ? 3.042 6.494 -9.407 1.00 94.38 76 LYS A N 1
ATOM 618 C CA . LYS A 1 76 ? 3.659 6.295 -10.733 1.00 94.38 76 LYS A CA 1
ATOM 619 C C . LYS A 1 76 ? 2.713 5.683 -11.774 1.00 94.38 76 LYS A C 1
ATOM 621 O O . LYS A 1 76 ? 2.919 5.880 -12.966 1.00 94.38 76 LYS A O 1
ATOM 626 N N . PHE A 1 77 ? 1.714 4.918 -11.332 1.00 95.19 77 PHE A N 1
ATOM 627 C CA . PHE A 1 77 ? 0.750 4.230 -12.195 1.00 95.19 77 PHE A CA 1
ATOM 628 C C . PHE A 1 77 ? -0.580 4.987 -12.339 1.00 95.19 77 PHE A C 1
ATOM 630 O O . PHE A 1 77 ? -1.530 4.431 -12.884 1.00 95.19 77 PHE A O 1
ATOM 637 N N . SER A 1 78 ? -0.670 6.215 -11.814 1.00 95.06 78 SER A N 1
ATOM 638 C CA . SER A 1 78 ? -1.878 7.055 -11.813 1.00 95.06 78 SER A CA 1
ATOM 639 C C . SER A 1 78 ? -3.160 6.311 -11.379 1.00 95.06 78 SER A C 1
ATOM 641 O O . SER A 1 78 ? -4.145 6.286 -12.122 1.00 95.06 78 SER A O 1
ATOM 643 N N . PRO A 1 79 ? -3.173 5.660 -10.199 1.00 95.50 79 PRO A N 1
ATOM 644 C CA . PRO A 1 79 ? -4.327 4.899 -9.741 1.00 95.50 79 PRO A CA 1
ATOM 645 C C . PRO A 1 79 ? -5.485 5.810 -9.316 1.00 95.50 79 PRO A C 1
ATOM 647 O O . PRO A 1 79 ? -5.296 6.946 -8.882 1.00 95.50 79 PRO A O 1
ATOM 650 N N . VAL A 1 80 ? -6.699 5.262 -9.330 1.00 95.06 80 VAL A N 1
ATOM 651 C CA . VAL A 1 80 ? -7.834 5.871 -8.627 1.00 95.06 80 VAL A CA 1
ATOM 652 C C . VAL A 1 80 ? -7.747 5.490 -7.149 1.00 95.06 80 VAL A C 1
ATOM 654 O O . VAL A 1 80 ? -7.805 4.310 -6.798 1.00 95.06 80 VAL A O 1
ATOM 657 N N . TRP A 1 81 ? -7.591 6.484 -6.274 1.00 91.00 81 TRP A N 1
ATOM 658 C CA . TRP A 1 81 ? -7.531 6.267 -4.830 1.00 91.00 81 TRP A CA 1
ATOM 659 C C . TRP A 1 81 ? -8.925 6.166 -4.220 1.00 91.00 81 TRP A C 1
ATOM 661 O O . TRP A 1 81 ? -9.719 7.099 -4.302 1.00 91.00 81 TRP A O 1
ATOM 671 N N . GLU A 1 82 ? -9.181 5.066 -3.517 1.00 89.94 82 GLU A N 1
ATOM 672 C CA . GLU A 1 82 ? -10.416 4.873 -2.763 1.00 89.94 82 GLU A CA 1
ATOM 673 C C . GLU A 1 82 ? -10.129 4.692 -1.267 1.00 89.94 82 GLU A C 1
ATOM 675 O O . GLU A 1 82 ? -9.242 3.908 -0.901 1.00 89.94 82 GLU A O 1
ATOM 680 N N . PRO A 1 83 ? -10.879 5.366 -0.374 1.00 85.88 83 PRO A N 1
ATOM 681 C CA . PRO A 1 83 ? -10.734 5.154 1.055 1.00 85.88 83 PRO A CA 1
ATOM 682 C C . PRO A 1 83 ? -11.204 3.747 1.446 1.00 85.88 83 PRO A C 1
ATOM 684 O O . PRO A 1 83 ? -12.098 3.148 0.835 1.00 85.88 83 PRO A O 1
AT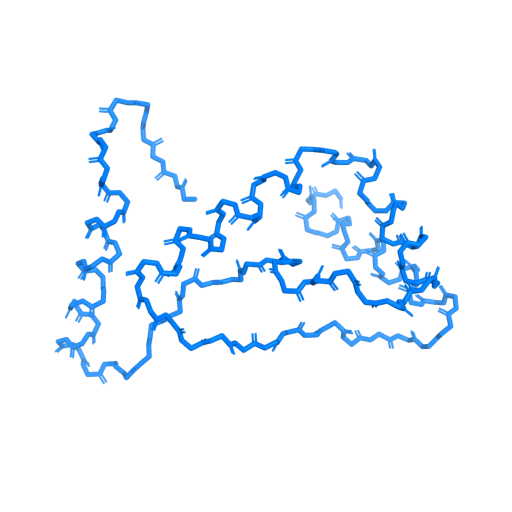OM 687 N N . ARG A 1 84 ? -10.584 3.208 2.496 1.00 85.81 84 ARG A N 1
ATOM 688 C CA . ARG A 1 84 ? -10.957 1.937 3.119 1.00 85.81 84 ARG A CA 1
ATOM 689 C C . ARG A 1 84 ? -11.070 2.152 4.618 1.00 85.81 84 ARG A C 1
ATOM 691 O O . ARG A 1 84 ? -10.233 2.827 5.214 1.00 85.81 84 ARG A O 1
ATOM 698 N N . PHE A 1 85 ? -12.123 1.595 5.201 1.00 83.75 85 PHE A N 1
ATOM 699 C CA . PHE A 1 85 ? -12.506 1.831 6.587 1.00 83.75 85 PHE A CA 1
ATOM 700 C C . PHE A 1 85 ? -12.558 0.517 7.352 1.00 83.75 85 PHE A C 1
ATOM 702 O O . PHE A 1 85 ? -12.839 -0.537 6.784 1.00 83.75 85 PHE A O 1
ATOM 709 N N . ILE A 1 86 ? -12.311 0.604 8.654 1.00 83.06 86 ILE A N 1
ATOM 710 C CA . ILE A 1 86 ? -12.495 -0.501 9.588 1.00 83.06 86 ILE A CA 1
ATOM 711 C C . ILE A 1 86 ? -13.812 -0.245 10.316 1.00 83.06 86 ILE A C 1
ATOM 713 O O . ILE A 1 86 ? -13.962 0.780 10.981 1.00 83.06 86 ILE A O 1
ATOM 717 N N . ALA A 1 87 ? -14.764 -1.162 10.168 1.00 89.94 87 ALA A N 1
ATOM 718 C CA . ALA A 1 87 ? -16.002 -1.146 10.935 1.00 89.94 87 ALA A CA 1
ATOM 719 C C . ALA A 1 87 ? -15.771 -1.817 12.294 1.00 89.94 87 ALA A C 1
ATOM 721 O O . ALA A 1 87 ? -15.123 -2.860 12.374 1.00 89.94 87 ALA A O 1
ATOM 722 N N . GLY A 1 88 ? -16.299 -1.225 13.364 1.00 87.50 88 GLY A N 1
ATOM 723 C CA . GLY A 1 88 ? -16.113 -1.736 14.716 1.00 87.50 88 GLY A CA 1
ATOM 724 C C . GLY A 1 88 ? -17.098 -1.140 15.720 1.00 87.50 88 GLY A C 1
ATOM 725 O O . GLY A 1 88 ? -17.842 -0.213 15.387 1.00 87.50 88 GLY A O 1
ATOM 726 N N . PRO A 1 89 ? -17.121 -1.676 16.951 1.00 87.56 89 PRO A N 1
ATOM 727 C CA . PRO A 1 89 ? -18.010 -1.201 18.004 1.00 87.56 89 PRO A CA 1
ATOM 728 C C . PRO A 1 89 ? -17.681 0.243 18.400 1.00 87.56 89 PRO A C 1
ATOM 730 O O . PRO A 1 89 ? -16.544 0.691 18.277 1.00 87.56 89 PRO A O 1
ATOM 733 N N . GLN A 1 90 ? -18.670 0.981 18.904 1.00 83.25 90 GLN A N 1
ATOM 734 C CA . GLN A 1 90 ? -18.474 2.367 19.335 1.00 83.25 90 GLN A CA 1
ATOM 735 C C . GLN A 1 90 ? -17.737 2.452 20.686 1.00 83.25 90 GLN A C 1
ATOM 737 O O . GLN A 1 90 ? -17.740 1.521 21.493 1.00 83.25 90 GLN A O 1
ATOM 742 N N . GLY A 1 91 ? -17.106 3.599 20.953 1.00 82.00 91 GLY A N 1
ATOM 743 C CA . GLY A 1 91 ? -16.511 3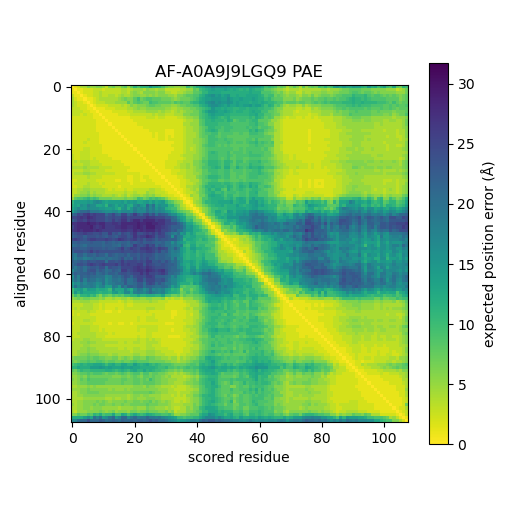.900 22.257 1.00 82.00 91 GLY A CA 1
ATOM 744 C C . GLY A 1 91 ? -15.225 3.109 22.574 1.00 82.00 91 GLY A C 1
ATOM 745 O O . GLY A 1 91 ? -14.384 2.913 21.687 1.00 82.00 91 GLY A O 1
ATOM 746 N N . PRO A 1 92 ? -14.985 2.714 23.840 1.00 81.31 92 PRO A N 1
ATOM 747 C CA . PRO A 1 92 ? -13.749 2.046 24.268 1.00 81.31 92 PRO A CA 1
ATOM 748 C C . PRO A 1 92 ? -13.545 0.670 23.621 1.00 81.31 92 PRO A C 1
ATOM 750 O O . PRO A 1 92 ? -12.404 0.293 23.361 1.00 81.31 92 PRO A O 1
ATOM 753 N N . ALA A 1 93 ? -14.629 -0.027 23.268 1.00 86.62 93 ALA A N 1
ATOM 754 C CA . ALA A 1 93 ? -14.571 -1.322 22.594 1.00 86.62 93 ALA A CA 1
ATOM 755 C C . ALA A 1 93 ? -13.856 -1.258 21.230 1.00 86.62 93 ALA A C 1
ATOM 757 O O . ALA A 1 93 ? -13.205 -2.226 20.844 1.00 86.62 93 ALA A O 1
ATOM 758 N N . LEU A 1 94 ? -13.894 -0.109 20.536 1.00 85.31 94 LEU A N 1
ATOM 759 C CA . LEU A 1 94 ? -13.150 0.084 19.286 1.00 85.31 94 LEU A CA 1
ATOM 760 C C . LEU A 1 94 ? -11.643 -0.091 19.481 1.00 85.31 94 LEU A C 1
ATOM 762 O O . LEU A 1 94 ? -10.978 -0.662 18.628 1.00 85.31 94 LEU A O 1
ATOM 766 N N . ALA A 1 95 ? -11.096 0.407 20.596 1.00 81.75 95 ALA A N 1
ATOM 767 C CA . ALA A 1 95 ? -9.665 0.294 20.856 1.00 81.75 95 ALA A CA 1
ATOM 768 C C . ALA A 1 95 ? -9.263 -1.174 21.011 1.00 81.75 95 ALA A C 1
ATOM 770 O O . ALA A 1 95 ? -8.279 -1.595 20.416 1.00 81.75 95 ALA A O 1
ATOM 771 N N . ARG A 1 96 ? -10.069 -1.963 21.734 1.00 85.00 96 ARG A N 1
ATOM 772 C CA . ARG A 1 96 ? -9.851 -3.407 21.865 1.00 85.00 96 ARG A CA 1
ATOM 773 C C . ARG A 1 96 ? -9.916 -4.116 20.513 1.00 85.00 96 ARG A C 1
ATOM 775 O O . ARG A 1 96 ? -8.981 -4.823 20.175 1.00 85.00 96 ARG A O 1
ATOM 782 N N . ALA A 1 97 ? -10.940 -3.833 19.706 1.00 88.00 97 ALA A N 1
ATOM 783 C CA . ALA A 1 97 ? -11.065 -4.406 18.366 1.00 88.00 97 ALA A CA 1
ATOM 784 C C . ALA A 1 97 ? -9.872 -4.061 17.452 1.00 88.00 97 ALA A C 1
ATOM 786 O O . ALA A 1 97 ? -9.440 -4.892 16.658 1.00 88.00 97 ALA A O 1
ATOM 787 N N . LEU A 1 98 ? -9.310 -2.852 17.570 1.00 84.12 98 LEU A N 1
ATOM 788 C CA . LEU A 1 98 ? -8.105 -2.467 16.830 1.00 84.12 98 LEU A CA 1
ATOM 789 C C . LEU A 1 98 ? -6.846 -3.196 17.326 1.00 84.12 98 LEU A C 1
ATOM 791 O O . LEU A 1 98 ? -6.004 -3.545 16.501 1.00 84.12 98 LEU A O 1
ATOM 795 N N . PHE A 1 99 ? -6.715 -3.449 18.633 1.00 84.00 99 PHE A N 1
ATOM 796 C CA . PHE A 1 99 ? -5.633 -4.282 19.171 1.00 84.00 99 PHE A CA 1
ATOM 797 C C . PHE A 1 99 ? -5.750 -5.734 18.700 1.00 84.00 99 PHE A C 1
ATOM 799 O O . PHE A 1 99 ? -4.759 -6.301 18.246 1.00 84.00 99 PHE A O 1
ATOM 806 N N . ASP A 1 100 ? -6.954 -6.305 18.734 1.00 86.88 100 ASP A N 1
ATOM 807 C CA . ASP A 1 100 ? -7.206 -7.668 18.253 1.00 86.88 100 ASP A CA 1
ATOM 808 C C . ASP A 1 100 ? -6.891 -7.779 16.749 1.00 86.88 100 ASP A C 1
ATOM 810 O O . ASP A 1 100 ? -6.227 -8.718 16.308 1.00 86.88 100 ASP A O 1
ATOM 814 N N . LEU A 1 101 ? -7.279 -6.770 15.958 1.00 86.25 101 LEU A N 1
ATOM 815 C CA . LEU A 1 101 ? -6.935 -6.681 14.537 1.00 86.25 101 LEU A CA 1
ATOM 816 C C . LEU A 1 101 ? -5.418 -6.593 14.314 1.00 86.25 101 LEU A C 1
ATOM 818 O O . LEU A 1 101 ? -4.895 -7.234 13.403 1.00 86.25 101 LEU A O 1
ATOM 822 N N . GLN A 1 102 ? -4.700 -5.815 15.129 1.00 81.00 102 GLN A N 1
ATOM 823 C CA . GLN A 1 102 ? -3.242 -5.739 15.047 1.00 81.00 102 GLN A CA 1
ATOM 824 C C . GLN A 1 102 ? -2.592 -7.090 15.364 1.00 81.00 102 GLN A C 1
ATOM 826 O O . GLN A 1 102 ? -1.678 -7.488 14.643 1.00 81.00 102 GLN A O 1
ATOM 831 N N . ALA A 1 103 ? -3.048 -7.788 16.408 1.00 83.38 103 ALA A N 1
ATOM 832 C CA . ALA A 1 103 ? -2.531 -9.107 16.774 1.00 83.38 103 ALA A CA 1
ATOM 833 C C . ALA A 1 103 ? -2.725 -10.113 15.628 1.00 83.38 103 ALA A C 1
ATOM 835 O O . ALA A 1 103 ? -1.761 -10.751 15.201 1.00 83.38 103 ALA A O 1
ATOM 836 N N . LEU A 1 104 ? -3.927 -10.129 15.038 1.00 88.25 104 LEU A N 1
ATOM 837 C CA . LEU A 1 104 ? -4.260 -10.973 13.892 1.00 88.25 104 LEU A CA 1
ATOM 838 C C . LEU A 1 104 ? -3.356 -10.702 12.679 1.00 88.25 104 LEU A C 1
ATOM 840 O O . LEU A 1 104 ? -2.861 -11.636 12.053 1.00 88.25 104 LEU A O 1
ATOM 844 N N . ILE A 1 105 ? -3.119 -9.428 12.345 1.00 81.56 105 ILE A N 1
ATOM 845 C CA . ILE A 1 105 ? -2.241 -9.043 11.226 1.00 81.56 105 ILE A CA 1
ATOM 846 C C . ILE A 1 105 ? -0.776 -9.377 11.533 1.00 81.56 105 ILE A C 1
ATOM 848 O O . ILE A 1 105 ? -0.039 -9.798 10.642 1.00 81.56 105 ILE A O 1
ATOM 852 N N . GLY A 1 106 ? -0.349 -9.183 12.782 1.00 75.88 106 GLY A N 1
ATOM 853 C CA . GLY A 1 106 ? 1.007 -9.470 13.243 1.00 75.88 106 GLY A CA 1
ATOM 854 C C . GLY A 1 106 ? 1.331 -10.962 13.349 1.00 75.88 106 GLY A C 1
ATOM 855 O O . GLY A 1 106 ? 2.485 -11.293 13.615 1.00 75.88 106 GLY A O 1
ATOM 856 N N . GLY A 1 107 ? 0.345 -11.845 13.145 1.00 63.19 107 GLY A N 1
ATOM 857 C CA . GLY A 1 107 ? 0.512 -13.295 13.225 1.00 63.19 107 GLY A CA 1
ATOM 858 C C . GLY A 1 107 ? 0.835 -13.796 14.634 1.00 63.19 107 GLY A C 1
ATOM 859 O O . GLY A 1 107 ? 1.552 -14.788 14.762 1.00 63.19 107 GLY A O 1
ATOM 860 N N . LYS A 1 108 ? 0.363 -13.089 15.669 1.00 47.69 108 LYS A N 1
ATOM 861 C CA . LYS A 1 108 ? 0.490 -13.490 17.077 1.00 47.69 108 LYS A CA 1
ATOM 862 C C . LYS A 1 108 ? -0.816 -14.050 17.617 1.00 47.69 108 LYS A C 1
ATOM 864 O O . LYS A 1 108 ? -1.879 -13.520 17.228 1.00 47.69 108 LYS A O 1
#